Protein AF-A0A367LUL1-F1 (afdb_monomer_lite)

InterPro domains:
  IPR025286 MOFRL-associated domain [PF13660] (9-59)
  IPR038614 Glycerate kinase, N-terminal domain superfamily [G3DSA:3.40.50.10180] (21-60)

Secondary structure (DSSP, 8-state):
----HHHHHHHHHHHHHHHTSHHHHSGGGS-S---S-------STTHHHHHHHHHHH---

Foldseek 3Di:
DPDPVVVVVVVVVVVVVVCPFLLVPVLVVDDPDQQDDDDQDADDDCRVVNVVSNVVNHND

pLDDT: mean 93.2, std 7.56, range [51.34, 97.44]

Radius of gyration: 16.58 Å; chains: 1; bounding box: 34×14×51 Å

Sequence (60 aa):
MSTDPRAFLTELFNTAVAAGHPYQVLADHLPEDRSGRTIVIGAGKAAGAMAEVVEKHWQG

Organism: Pseudomonas aeruginosa (NCBI:txid287)

Structure (mmCIF, N/CA/C/O backbone):
data_AF-A0A367LUL1-F1
#
_entry.id   AF-A0A367LUL1-F1
#
loop_
_atom_site.group_PDB
_atom_site.id
_atom_site.type_symbol
_atom_site.label_atom_id
_atom_site.label_alt_id
_atom_site.label_comp_id
_atom_site.label_asym_id
_atom_site.label_entity_id
_atom_site.label_seq_id
_atom_site.pdbx_PDB_ins_code
_atom_site.Cartn_x
_atom_site.Cartn_y
_atom_site.Cartn_z
_atom_site.occupancy
_atom_site.B_iso_or_equiv
_atom_site.auth_seq_id
_atom_site.auth_comp_id
_atom_site.auth_asym_id
_atom_site.auth_atom_id
_atom_site.pdbx_PDB_model_num
ATOM 1 N N . MET A 1 1 ? 8.963 1.025 -37.353 1.00 51.34 1 MET A N 1
ATOM 2 C CA . MET A 1 1 ? 8.726 1.427 -35.953 1.00 51.34 1 MET A CA 1
ATOM 3 C C . MET A 1 1 ? 10.071 1.436 -35.260 1.00 51.34 1 MET A C 1
ATOM 5 O O . MET A 1 1 ? 10.637 0.369 -35.074 1.00 51.34 1 MET A O 1
ATOM 9 N N . SER A 1 2 ? 10.631 2.614 -34.984 1.00 62.75 2 SER A N 1
ATOM 10 C CA . SER A 1 2 ? 11.820 2.687 -34.135 1.00 62.75 2 SER A CA 1
ATOM 11 C C . SER A 1 2 ? 11.362 2.352 -32.722 1.00 62.75 2 SER A C 1
ATOM 13 O O . SER A 1 2 ? 10.652 3.142 -32.108 1.00 62.75 2 SER A O 1
ATOM 15 N N . THR A 1 3 ? 11.670 1.151 -32.246 1.00 78.69 3 THR A N 1
ATOM 16 C CA . THR A 1 3 ? 11.492 0.805 -30.837 1.00 78.69 3 THR A CA 1
ATOM 17 C C . THR A 1 3 ? 12.438 1.691 -30.041 1.00 78.69 3 THR A C 1
ATOM 19 O O . THR A 1 3 ? 13.642 1.605 -30.265 1.00 78.69 3 THR A O 1
ATOM 22 N N . ASP A 1 4 ? 11.915 2.547 -29.162 1.00 93.19 4 ASP A N 1
ATOM 23 C CA . ASP A 1 4 ? 12.703 3.177 -28.100 1.00 93.19 4 ASP A CA 1
ATOM 24 C C . ASP A 1 4 ? 12.722 2.207 -26.910 1.00 93.19 4 ASP A C 1
ATOM 26 O O . 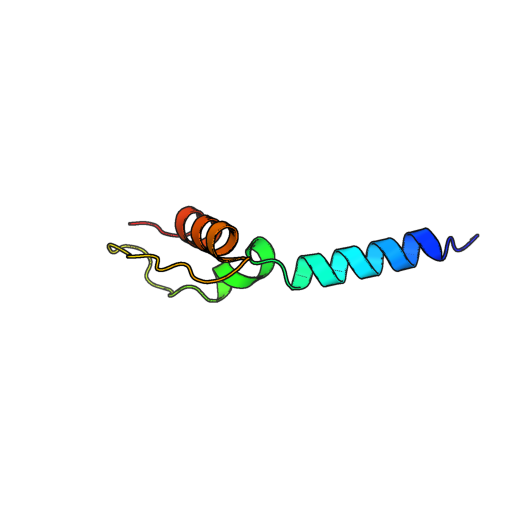ASP A 1 4 ? 11.743 2.130 -26.159 1.00 93.19 4 ASP A O 1
ATOM 30 N N . PRO A 1 5 ? 13.799 1.419 -26.730 1.00 94.62 5 PRO A N 1
ATOM 31 C CA . PRO A 1 5 ? 13.823 0.395 -25.698 1.00 94.62 5 PRO A CA 1
ATOM 32 C C . PRO A 1 5 ? 13.838 1.019 -24.302 1.00 94.62 5 PRO A C 1
ATOM 34 O O . PRO A 1 5 ? 13.360 0.398 -23.357 1.00 94.62 5 PRO A O 1
ATOM 37 N N . ARG A 1 6 ? 14.360 2.246 -24.152 1.00 95.69 6 ARG A N 1
ATOM 38 C CA . ARG A 1 6 ? 14.372 2.934 -22.859 1.00 95.69 6 ARG A CA 1
ATOM 39 C C . ARG A 1 6 ? 12.955 3.298 -22.455 1.00 95.69 6 ARG A C 1
ATOM 41 O O . ARG A 1 6 ? 12.569 2.970 -21.340 1.00 95.69 6 ARG A O 1
ATOM 48 N N . ALA A 1 7 ? 12.198 3.931 -23.351 1.00 95.69 7 ALA A N 1
ATOM 49 C CA . ALA A 1 7 ? 10.809 4.284 -23.077 1.00 95.69 7 ALA A CA 1
ATOM 50 C C . ALA A 1 7 ? 9.986 3.044 -22.699 1.00 95.69 7 ALA A C 1
ATOM 52 O O . ALA A 1 7 ? 9.333 3.044 -21.658 1.00 95.69 7 ALA A O 1
ATOM 53 N N . PHE A 1 8 ? 10.114 1.962 -23.473 1.00 95.75 8 PHE A N 1
ATOM 54 C CA . PHE A 1 8 ? 9.415 0.706 -23.196 1.00 95.75 8 PHE A CA 1
ATOM 55 C C . PHE A 1 8 ? 9.786 0.103 -21.830 1.00 95.75 8 PHE A C 1
ATOM 57 O O . PHE A 1 8 ? 8.911 -0.268 -21.051 1.00 95.75 8 PHE A O 1
ATOM 64 N N . LEU A 1 9 ? 11.079 0.032 -21.498 1.00 97.00 9 LEU A N 1
ATOM 65 C CA . LEU A 1 9 ? 11.522 -0.517 -20.211 1.00 97.00 9 LEU A CA 1
ATOM 66 C C . LEU A 1 9 ? 11.134 0.378 -19.027 1.00 97.00 9 LEU A C 1
ATOM 68 O O . LEU A 1 9 ? 10.824 -0.134 -17.953 1.00 97.00 9 LEU A O 1
ATOM 72 N N . THR A 1 10 ? 11.136 1.701 -19.203 1.00 97.31 10 THR A N 1
ATOM 73 C CA . THR A 1 10 ? 10.665 2.641 -18.178 1.00 97.31 10 THR A CA 1
ATOM 74 C C . THR A 1 10 ? 9.167 2.494 -17.939 1.00 97.31 10 THR A C 1
ATOM 76 O 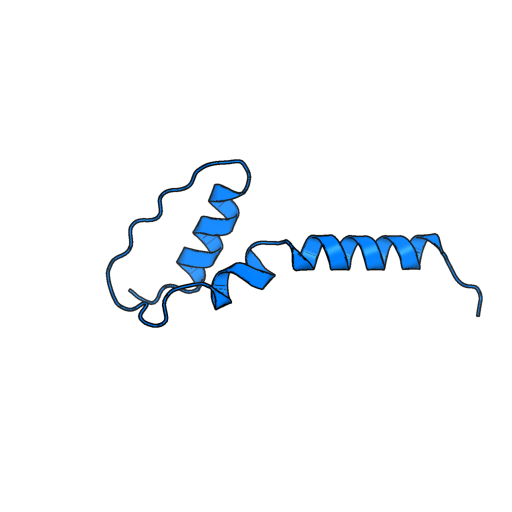O . THR A 1 10 ? 8.745 2.484 -16.784 1.00 97.31 10 THR A O 1
ATOM 79 N N . GLU A 1 11 ? 8.370 2.335 -18.995 1.00 97.12 11 GLU A N 1
ATOM 80 C CA . GLU A 1 11 ? 6.939 2.058 -18.867 1.00 97.12 11 GLU A CA 1
ATOM 81 C C . GLU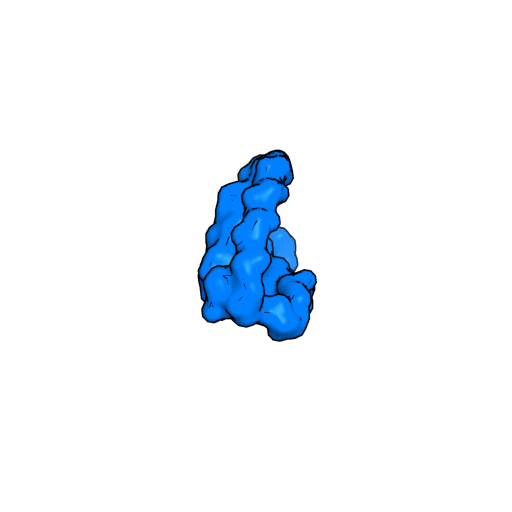 A 1 11 ? 6.707 0.752 -18.102 1.00 97.12 11 GLU A C 1
ATOM 83 O O . GLU A 1 11 ? 6.017 0.760 -17.084 1.00 97.12 11 GLU A O 1
ATOM 88 N N . LEU A 1 12 ? 7.382 -0.331 -18.501 1.00 97.06 12 LEU A N 1
ATOM 89 C CA . LEU A 1 12 ? 7.273 -1.627 -17.832 1.00 97.06 12 LEU A CA 1
ATOM 90 C C . LEU A 1 12 ? 7.659 -1.554 -16.345 1.00 97.06 12 LEU A C 1
ATOM 92 O O . LEU A 1 12 ? 6.980 -2.135 -15.495 1.00 97.06 12 LEU A O 1
ATOM 96 N N . PHE A 1 13 ? 8.724 -0.819 -16.014 1.00 97.44 13 PHE A N 1
ATOM 97 C CA . PHE A 1 13 ? 9.129 -0.586 -14.628 1.00 97.44 13 PHE A CA 1
ATOM 98 C C . PHE A 1 13 ? 8.054 0.171 -13.840 1.00 97.44 13 PHE A C 1
ATOM 100 O O . PHE A 1 13 ? 7.687 -0.250 -12.744 1.00 97.44 13 PHE A O 1
ATOM 107 N N . ASN A 1 14 ? 7.520 1.259 -14.400 1.00 96.75 14 ASN A N 1
ATOM 108 C CA . ASN A 1 14 ? 6.474 2.044 -13.749 1.00 96.75 14 ASN A CA 1
ATOM 109 C C . ASN A 1 14 ? 5.210 1.208 -13.519 1.00 96.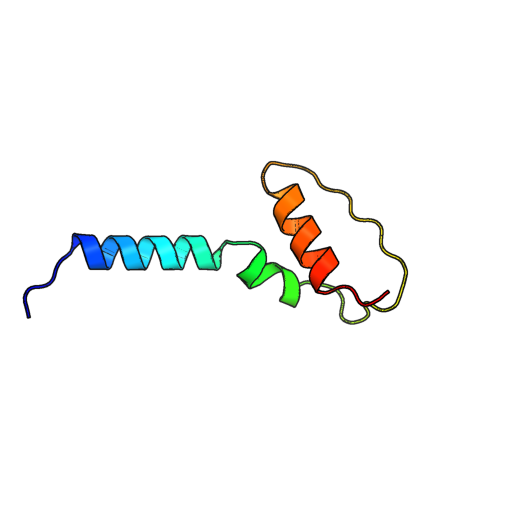75 14 ASN A C 1
ATOM 111 O O . ASN A 1 14 ? 4.624 1.289 -12.441 1.00 96.75 14 ASN A O 1
ATOM 115 N N . THR A 1 15 ? 4.828 0.360 -14.478 1.00 96.44 15 THR A N 1
ATOM 116 C CA . THR A 1 15 ? 3.717 -0.588 -14.320 1.00 96.44 15 THR A CA 1
ATOM 117 C C . THR A 1 15 ? 3.964 -1.554 -13.164 1.00 96.44 15 THR A C 1
ATOM 119 O O . THR A 1 15 ? 3.075 -1.759 -12.340 1.00 96.44 15 THR A O 1
ATOM 122 N N . ALA A 1 16 ? 5.173 -2.113 -13.054 1.00 96.31 16 ALA A N 1
ATOM 123 C CA . ALA A 1 16 ? 5.518 -3.028 -11.967 1.00 96.31 16 ALA A CA 1
ATOM 124 C C . ALA A 1 16 ? 5.506 -2.339 -10.590 1.00 96.31 16 ALA A C 1
ATOM 126 O O . ALA A 1 16 ? 5.004 -2.907 -9.621 1.00 96.31 16 ALA A O 1
ATOM 127 N N . VAL A 1 17 ? 6.016 -1.105 -10.498 1.00 94.94 17 VAL A N 1
ATOM 128 C CA . VAL A 1 17 ? 5.955 -0.305 -9.263 1.00 94.94 17 VAL A CA 1
ATOM 129 C C . VAL A 1 17 ? 4.508 -0.007 -8.884 1.00 94.94 17 VAL A C 1
ATOM 131 O O . VAL A 1 17 ? 4.136 -0.168 -7.723 1.00 94.94 17 VAL A O 1
ATOM 134 N N . ALA A 1 18 ? 3.693 0.402 -9.857 1.00 93.69 18 ALA A N 1
ATOM 135 C CA . ALA A 1 18 ? 2.290 0.716 -9.643 1.00 93.69 18 ALA A CA 1
ATOM 136 C C . ALA A 1 18 ? 1.528 -0.502 -9.099 1.00 93.69 18 ALA A C 1
ATOM 138 O O . ALA A 1 18 ? 0.843 -0.374 -8.086 1.00 93.69 18 ALA A O 1
ATOM 139 N N . ALA A 1 19 ? 1.756 -1.686 -9.679 1.00 93.69 19 ALA A N 1
ATOM 140 C CA . ALA A 1 19 ? 1.133 -2.937 -9.249 1.00 93.69 19 ALA A CA 1
ATOM 141 C C . ALA A 1 19 ? 1.454 -3.322 -7.791 1.00 93.69 19 ALA A C 1
ATOM 143 O O . ALA A 1 19 ? 0.681 -4.038 -7.164 1.00 93.69 19 ALA A O 1
ATOM 144 N N . GLY A 1 20 ? 2.579 -2.858 -7.237 1.00 92.38 20 GLY A N 1
ATOM 145 C CA . GLY A 1 20 ? 2.928 -3.047 -5.824 1.00 92.38 20 GLY A CA 1
ATOM 146 C C . GLY A 1 20 ? 2.508 -1.892 -4.909 1.00 92.38 20 GLY A C 1
ATOM 147 O O . GLY A 1 20 ? 2.724 -1.956 -3.697 1.00 92.38 20 GLY A O 1
ATOM 148 N N . HIS A 1 21 ? 1.958 -0.810 -5.459 1.00 94.50 21 HIS A N 1
ATOM 149 C CA . HIS A 1 21 ? 1.642 0.390 -4.698 1.00 94.50 21 HIS A CA 1
ATOM 150 C C . HIS A 1 21 ? 0.357 0.189 -3.871 1.00 94.50 21 HIS A C 1
ATOM 152 O O . HIS A 1 21 ? -0.651 -0.239 -4.433 1.00 94.50 21 HIS A O 1
ATOM 158 N N . PRO A 1 22 ? 0.314 0.573 -2.574 1.00 94.81 22 PRO A N 1
ATOM 159 C CA . PRO A 1 22 ? -0.867 0.402 -1.720 1.00 94.81 22 PRO A CA 1
ATOM 160 C C . PRO A 1 22 ? -2.178 0.901 -2.337 1.00 94.81 22 PRO A C 1
ATOM 162 O O . PRO A 1 22 ? -3.193 0.224 -2.239 1.00 94.81 22 PRO A O 1
ATOM 165 N N . TYR A 1 23 ? -2.147 2.045 -3.029 1.00 93.75 23 TYR A N 1
ATOM 166 C CA . TYR A 1 23 ? -3.306 2.590 -3.751 1.00 93.75 23 TYR A CA 1
ATOM 167 C C . TYR A 1 23 ? -3.945 1.659 -4.775 1.00 93.75 23 TYR A C 1
ATOM 169 O O . TYR A 1 23 ? -5.128 1.822 -5.046 1.00 93.75 23 TYR A O 1
ATOM 177 N N . GLN A 1 24 ? -3.184 0.742 -5.367 1.00 93.81 24 GLN A N 1
ATOM 178 C CA . GLN A 1 24 ? -3.710 -0.150 -6.396 1.00 93.81 24 GLN A CA 1
ATOM 179 C C . GLN A 1 24 ? -4.236 -1.464 -5.832 1.00 93.81 24 GLN A C 1
ATOM 181 O O . GLN A 1 24 ? -5.087 -2.075 -6.460 1.00 93.81 24 GLN A O 1
ATOM 186 N N . VAL A 1 25 ? -3.732 -1.901 -4.675 1.00 93.88 25 VAL A N 1
ATOM 187 C CA . VAL A 1 25 ? -3.974 -3.269 -4.188 1.00 93.88 25 VAL A CA 1
ATOM 188 C C . VAL A 1 25 ? -4.678 -3.331 -2.840 1.00 93.88 25 VAL A C 1
ATOM 190 O O . VAL A 1 25 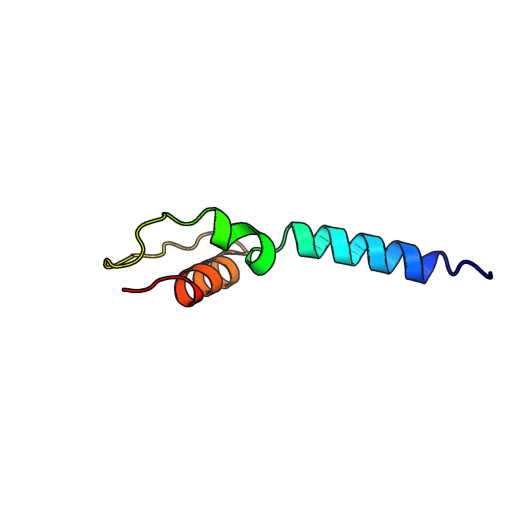? -5.410 -4.274 -2.575 1.00 93.88 25 VAL A O 1
ATOM 193 N N . LEU A 1 26 ? -4.474 -2.353 -1.954 1.00 95.12 26 LEU A N 1
ATOM 194 C CA . LEU A 1 26 ? -4.886 -2.503 -0.556 1.00 95.12 26 LEU A CA 1
ATOM 195 C C . LEU A 1 26 ? -6.408 -2.419 -0.373 1.00 95.12 26 LEU A C 1
ATOM 197 O O . LEU A 1 26 ? -6.938 -3.107 0.492 1.00 95.12 26 LEU A O 1
ATOM 201 N N . ALA A 1 27 ? -7.107 -1.618 -1.183 1.00 93.94 27 ALA A N 1
ATOM 202 C CA . ALA A 1 27 ? -8.556 -1.421 -1.071 1.00 93.94 27 ALA A CA 1
ATOM 203 C C . ALA A 1 27 ? -9.353 -2.732 -1.208 1.00 93.94 27 ALA A C 1
ATOM 205 O O . ALA A 1 27 ? -10.308 -2.955 -0.458 1.00 93.94 27 ALA A O 1
ATOM 206 N N . ASP A 1 28 ? -8.915 -3.617 -2.105 1.00 94.19 28 ASP A N 1
ATOM 207 C CA . ASP A 1 28 ? -9.547 -4.916 -2.374 1.00 94.19 28 ASP A CA 1
ATOM 208 C C . ASP A 1 28 ? -9.320 -5.934 -1.247 1.00 94.19 28 ASP A C 1
ATOM 210 O O . ASP A 1 28 ? -10.016 -6.942 -1.155 1.00 94.19 28 ASP A O 1
ATOM 214 N N . HIS A 1 29 ? -8.358 -5.667 -0.363 1.00 94.44 29 HIS A N 1
ATOM 215 C CA . HIS A 1 29 ? -8.039 -6.510 0.788 1.00 94.44 29 HIS A CA 1
ATOM 216 C C . HIS A 1 29 ? -8.618 -5.983 2.105 1.00 94.44 29 HIS A C 1
ATOM 218 O O . HIS A 1 29 ? -8.409 -6.595 3.155 1.00 94.44 29 HIS A O 1
ATOM 224 N N . LEU A 1 30 ? -9.332 -4.855 2.080 1.00 94.38 30 LEU A N 1
ATOM 225 C CA . LEU A 1 30 ? -10.039 -4.367 3.259 1.00 94.38 30 LEU A CA 1
ATOM 226 C C . LEU A 1 30 ? -11.282 -5.228 3.534 1.00 94.38 30 LEU A C 1
ATOM 228 O O . LEU A 1 30 ? -11.916 -5.685 2.580 1.00 94.38 30 LEU A O 1
ATOM 232 N N . PRO A 1 31 ? -11.686 -5.386 4.810 1.00 94.19 31 PRO A N 1
ATOM 233 C CA . PRO A 1 31 ? -12.939 -6.047 5.174 1.00 94.19 31 PRO A CA 1
ATOM 234 C C . PRO A 1 31 ? -14.138 -5.516 4.380 1.00 94.19 31 PRO A C 1
ATOM 236 O O . PRO A 1 31 ? -14.166 -4.339 4.019 1.00 94.19 31 PRO A O 1
ATOM 239 N N . GLU A 1 32 ? -15.129 -6.370 4.119 1.00 92.69 32 GLU A N 1
ATOM 240 C CA . GLU A 1 32 ? -16.353 -5.972 3.407 1.00 92.69 32 GLU A CA 1
ATOM 241 C C . GLU A 1 32 ? -17.185 -4.961 4.213 1.00 92.69 32 GLU A C 1
ATOM 243 O O . GLU A 1 32 ? -17.638 -3.961 3.659 1.00 92.69 32 GLU A O 1
ATOM 248 N N . ASP A 1 33 ? -17.343 -5.180 5.524 1.00 93.06 33 ASP A N 1
ATOM 249 C CA . ASP A 1 33 ? -17.984 -4.218 6.425 1.00 93.06 33 ASP A CA 1
ATOM 250 C C . ASP A 1 33 ? -16.986 -3.144 6.874 1.00 93.06 33 ASP A C 1
ATOM 252 O O . ASP A 1 33 ? -15.963 -3.430 7.502 1.00 93.06 33 ASP A O 1
ATOM 256 N N . ARG A 1 34 ? -17.307 -1.893 6.5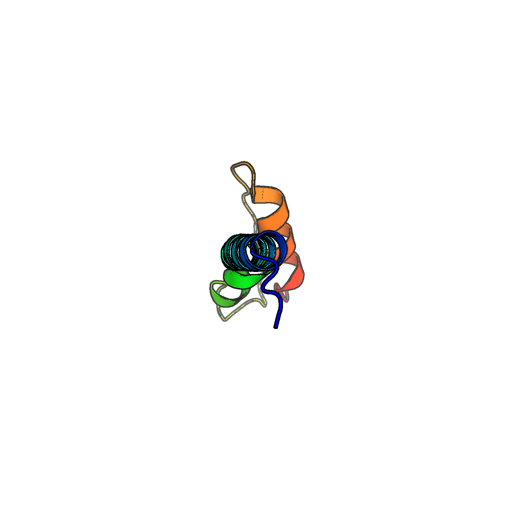37 1.00 93.75 34 ARG A N 1
ATOM 257 C CA . ARG A 1 34 ? -16.471 -0.704 6.754 1.00 93.75 34 ARG A CA 1
ATOM 258 C C . ARG A 1 34 ? -17.212 0.392 7.518 1.00 93.75 34 ARG A C 1
ATOM 260 O O . ARG A 1 34 ? -16.794 1.544 7.477 1.00 93.75 34 ARG A O 1
ATOM 267 N N . SER A 1 35 ? -18.332 0.052 8.159 1.00 93.88 35 SER A N 1
ATOM 268 C CA . SER A 1 35 ? -19.262 1.017 8.767 1.00 93.88 35 SER A CA 1
ATOM 269 C C . SER A 1 35 ? -18.968 1.337 10.242 1.00 93.88 35 SER A C 1
ATOM 271 O O . SER A 1 35 ? -19.517 2.286 10.799 1.00 93.88 35 SER A O 1
ATOM 273 N N . GLY A 1 36 ? -18.118 0.538 10.896 1.00 94.06 36 GLY A N 1
ATOM 274 C CA . GLY A 1 36 ? -17.755 0.691 12.308 1.00 94.06 36 GLY A CA 1
ATOM 275 C C . GLY A 1 36 ? -16.516 1.556 12.545 1.00 94.06 36 GLY A C 1
ATOM 276 O O . GLY A 1 36 ? -15.803 1.917 11.617 1.00 94.06 36 GLY A O 1
ATOM 277 N N . ARG A 1 37 ? -16.202 1.831 13.819 1.00 95.06 37 ARG A N 1
ATOM 278 C CA . ARG A 1 37 ? -14.947 2.508 14.193 1.00 95.06 37 ARG A CA 1
ATOM 279 C C . ARG A 1 37 ? -13.740 1.614 13.927 1.00 95.06 37 ARG A C 1
ATOM 281 O O . ARG A 1 37 ? -13.746 0.452 14.333 1.00 95.06 37 ARG A O 1
ATOM 288 N N . THR A 1 38 ? -12.672 2.207 13.400 1.00 94.31 38 THR A N 1
ATOM 289 C CA . THR A 1 38 ? -11.414 1.506 13.113 1.00 94.31 38 THR A CA 1
ATOM 290 C C . THR A 1 38 ? -10.210 2.203 13.721 1.00 94.31 38 THR A C 1
ATOM 292 O O . THR A 1 38 ? -10.126 3.427 13.758 1.00 94.31 38 THR A O 1
ATOM 295 N N . ILE A 1 39 ? -9.261 1.400 14.207 1.00 95.56 39 ILE A N 1
ATOM 296 C CA . ILE A 1 39 ? -7.949 1.854 14.671 1.00 95.56 39 ILE A CA 1
ATOM 297 C C . ILE A 1 39 ? -6.911 1.373 13.658 1.00 95.56 39 ILE A C 1
ATOM 299 O O . ILE A 1 39 ? -6.771 0.171 13.439 1.00 95.56 39 ILE A O 1
ATOM 303 N N . VAL A 1 40 ? -6.164 2.306 13.066 1.00 95.56 40 VAL A N 1
ATOM 304 C CA . VAL A 1 40 ? -5.067 1.997 12.140 1.00 95.56 40 VAL A CA 1
ATOM 305 C C . VAL A 1 40 ? -3.742 2.031 12.897 1.00 95.56 40 VAL A C 1
ATOM 307 O O . VAL A 1 40 ? -3.367 3.059 13.459 1.00 95.56 40 VAL A O 1
ATOM 310 N N . ILE A 1 41 ? -3.016 0.912 12.899 1.00 95.88 41 ILE A N 1
ATOM 311 C CA . ILE A 1 41 ? -1.672 0.814 13.483 1.00 95.88 41 ILE A CA 1
ATOM 312 C C . ILE A 1 41 ? -0.666 0.690 12.340 1.00 95.88 41 ILE A C 1
ATOM 314 O O . ILE A 1 41 ? -0.541 -0.359 11.711 1.00 95.88 41 ILE A O 1
ATOM 318 N N . GLY A 1 42 ? 0.044 1.779 12.058 1.00 94.62 42 GLY A N 1
ATOM 319 C CA . GLY A 1 42 ? 1.055 1.825 11.008 1.00 94.62 42 GLY A CA 1
ATOM 320 C C . GLY A 1 42 ? 2.438 1.396 11.499 1.00 94.62 42 GLY A C 1
ATOM 321 O O . GLY A 1 42 ? 2.922 1.904 12.508 1.00 94.62 42 GLY A O 1
ATOM 322 N N . ALA A 1 43 ? 3.112 0.519 10.750 1.00 95.12 43 ALA A N 1
ATOM 323 C CA . ALA A 1 43 ? 4.515 0.172 10.976 1.00 95.12 43 ALA A CA 1
ATOM 324 C C . ALA A 1 43 ? 5.278 0.020 9.649 1.00 95.12 43 ALA A C 1
ATOM 326 O O . ALA A 1 43 ? 4.807 -0.617 8.709 1.00 95.12 43 ALA A O 1
ATOM 327 N N . GLY A 1 44 ? 6.482 0.593 9.579 1.00 94.88 44 GLY A N 1
ATOM 328 C CA . GLY A 1 44 ? 7.355 0.518 8.405 1.00 94.88 44 GLY A CA 1
ATOM 329 C C . GLY A 1 44 ? 7.194 1.669 7.404 1.00 94.88 44 GLY A C 1
ATOM 330 O O . GLY A 1 44 ? 6.389 2.580 7.572 1.00 94.88 44 GLY A O 1
ATOM 331 N N . LYS A 1 45 ? 8.009 1.637 6.341 1.00 95.25 45 LYS A N 1
ATOM 332 C CA . LYS A 1 45 ? 8.195 2.767 5.408 1.00 95.25 45 LYS A CA 1
ATOM 333 C C . LYS A 1 45 ? 6.933 3.164 4.635 1.00 95.25 45 LYS A C 1
ATOM 335 O O . LYS A 1 45 ? 6.756 4.337 4.341 1.00 95.25 45 LYS A O 1
ATOM 340 N N . ALA A 1 46 ? 6.065 2.203 4.318 1.00 93.75 46 ALA A N 1
ATOM 341 C CA . ALA A 1 46 ? 4.831 2.442 3.568 1.00 93.75 46 ALA A CA 1
ATOM 342 C C . ALA A 1 46 ? 3.608 2.706 4.465 1.00 93.75 46 ALA A C 1
ATOM 344 O O . ALA A 1 46 ? 2.514 2.913 3.948 1.00 93.75 46 ALA A O 1
ATOM 345 N N . ALA A 1 47 ? 3.776 2.710 5.793 1.00 96.19 47 ALA A N 1
ATOM 346 C CA . ALA A 1 47 ? 2.666 2.750 6.741 1.00 96.19 47 ALA A CA 1
ATOM 347 C C . ALA A 1 47 ? 1.737 3.954 6.543 1.00 96.19 47 ALA A C 1
ATOM 349 O O . ALA A 1 47 ? 0.524 3.788 6.577 1.00 96.19 47 ALA A O 1
ATOM 350 N N . GLY A 1 48 ? 2.296 5.142 6.285 1.00 96.12 48 GLY A N 1
ATOM 351 C CA . GLY A 1 48 ? 1.501 6.346 6.028 1.00 96.12 48 GLY A CA 1
ATOM 352 C C . GLY A 1 48 ? 0.635 6.219 4.772 1.00 96.12 48 GLY A C 1
ATOM 353 O O . GLY A 1 48 ? -0.568 6.438 4.833 1.00 96.12 48 GLY A O 1
ATOM 354 N N . ALA A 1 49 ? 1.219 5.776 3.654 1.00 95.44 49 ALA A N 1
ATOM 355 C CA . ALA A 1 49 ? 0.482 5.586 2.404 1.00 95.44 49 ALA A CA 1
ATOM 356 C C . ALA A 1 49 ? -0.593 4.492 2.522 1.00 95.44 49 ALA A C 1
ATOM 358 O O . ALA A 1 49 ? -1.671 4.617 1.952 1.00 95.44 49 ALA A O 1
ATOM 359 N N . MET A 1 50 ? -0.320 3.423 3.275 1.00 96.56 50 MET A N 1
ATOM 360 C CA . MET A 1 50 ? -1.311 2.379 3.548 1.00 96.56 50 MET A CA 1
ATOM 361 C C . MET A 1 50 ? -2.454 2.897 4.429 1.00 96.56 50 MET A C 1
ATOM 363 O O . MET A 1 50 ? -3.612 2.605 4.144 1.00 96.56 50 MET A O 1
ATOM 367 N N . ALA A 1 51 ? -2.146 3.688 5.462 1.00 96.69 51 ALA A N 1
ATOM 368 C CA . ALA A 1 51 ? -3.155 4.306 6.319 1.00 96.69 51 ALA A CA 1
ATOM 369 C C . ALA A 1 51 ? -4.069 5.258 5.533 1.00 96.69 51 ALA A C 1
ATOM 371 O O . ALA A 1 51 ? -5.282 5.207 5.707 1.00 96.69 51 ALA A O 1
ATOM 372 N N . GLU A 1 52 ? -3.512 6.048 4.611 1.00 96.12 52 GLU A N 1
ATOM 373 C CA . GLU A 1 52 ? -4.291 6.944 3.745 1.00 96.12 52 GLU A CA 1
ATOM 374 C C . GLU A 1 52 ? -5.273 6.172 2.842 1.00 96.12 52 GLU A C 1
ATOM 376 O O . GLU A 1 52 ? -6.398 6.613 2.611 1.00 96.12 52 GLU A O 1
ATOM 381 N N . VAL A 1 53 ? -4.890 4.989 2.344 1.00 96.75 53 VAL A N 1
ATOM 382 C CA . VAL A 1 53 ? -5.817 4.128 1.587 1.00 96.75 53 VAL A CA 1
ATOM 383 C C . VAL A 1 53 ? -6.963 3.647 2.469 1.00 96.75 53 VAL A C 1
ATOM 385 O O . VAL A 1 53 ? -8.104 3.656 2.008 1.00 96.75 53 VAL A O 1
ATOM 388 N N . VAL A 1 54 ? -6.679 3.243 3.713 1.00 96.00 54 VAL A N 1
ATOM 389 C CA . VAL A 1 54 ? -7.724 2.843 4.667 1.00 96.00 54 VAL A CA 1
ATOM 390 C C . VAL A 1 54 ? -8.674 4.012 4.908 1.00 96.00 54 VAL A C 1
ATOM 392 O O . VAL A 1 54 ? -9.871 3.844 4.712 1.00 96.00 54 VAL A O 1
ATOM 395 N N . GLU A 1 55 ? -8.154 5.198 5.228 1.00 95.00 55 GLU A N 1
ATOM 396 C CA . GLU A 1 55 ? -8.950 6.415 5.450 1.00 95.00 55 GLU A CA 1
ATOM 397 C C . GLU A 1 55 ? -9.867 6.742 4.260 1.00 95.00 55 GLU A C 1
ATOM 399 O O . GLU A 1 55 ? -11.039 7.053 4.449 1.00 95.00 55 GLU A O 1
ATOM 404 N N . LYS A 1 56 ? -9.374 6.597 3.023 1.00 95.38 56 LYS A N 1
ATOM 405 C CA . LYS A 1 56 ? -10.159 6.849 1.801 1.00 95.38 56 LYS A CA 1
ATOM 406 C C . LYS A 1 56 ? -11.296 5.853 1.552 1.00 95.38 56 LYS A C 1
ATOM 408 O O . LYS A 1 56 ? -12.242 6.199 0.849 1.00 95.38 56 LYS A O 1
ATOM 413 N N . HIS A 1 57 ? -11.185 4.621 2.048 1.00 94.81 57 HIS A N 1
ATOM 414 C CA . HIS A 1 57 ? -12.135 3.539 1.748 1.00 94.81 57 HIS A CA 1
ATOM 415 C C . HIS A 1 57 ? -13.001 3.133 2.945 1.00 94.81 57 HIS A C 1
ATOM 417 O O . HIS A 1 57 ? -13.920 2.324 2.783 1.00 94.81 57 HIS A O 1
ATOM 423 N N . TRP A 1 58 ? -12.716 3.667 4.131 1.00 96.06 58 TRP A N 1
ATOM 424 C CA . TRP A 1 58 ? -13.497 3.426 5.335 1.00 96.06 58 TRP A CA 1
ATOM 425 C C . TRP A 1 58 ? -14.747 4.316 5.370 1.00 96.06 58 TRP A C 1
ATOM 427 O O . TRP A 1 58 ? -14.703 5.461 4.930 1.00 96.06 58 TRP A O 1
ATOM 437 N N . GLN A 1 59 ? -15.875 3.788 5.855 1.00 91.06 59 GLN A N 1
ATOM 438 C CA . GLN A 1 59 ? -17.189 4.451 5.785 1.00 91.06 59 GLN A CA 1
ATOM 439 C C . GLN A 1 59 ? -17.741 4.862 7.165 1.00 91.06 59 GLN A C 1
ATOM 441 O O . GLN A 1 59 ? -18.863 5.365 7.229 1.00 91.06 59 GLN A O 1
ATOM 446 N N . GLY A 1 60 ? -16.980 4.638 8.249 1.00 77.38 60 GLY A N 1
ATOM 447 C CA . GLY A 1 60 ? -17.386 4.871 9.644 1.00 77.38 60 GLY A CA 1
ATOM 448 C C . GLY A 1 60 ? -16.417 5.711 10.464 1.00 77.38 60 GLY A C 1
ATOM 449 O O . GLY A 1 60 ? -15.219 5.354 10.510 1.00 77.38 60 GLY A O 1
#